Protein AF-A0A4R5PPG1-F1 (afdb_monomer_lite)

Secondary structure (DSSP, 8-state):
---PPP---------TTT--HHHHHHHHHHHHHHHHHHHHHTT-HHHHHHHHHHHHHHHHHHHHH--

Structure (mmCIF, N/CA/C/O backbone):
data_AF-A0A4R5PPG1-F1
#
_entry.id   AF-A0A4R5PPG1-F1
#
loop_
_atom_site.group_PDB
_atom_site.id
_atom_site.type_symbol
_atom_site.label_atom_id
_atom_site.label_alt_id
_atom_site.label_comp_id
_atom_site.label_asym_id
_atom_site.label_entity_id
_atom_site.label_seq_id
_atom_site.pdbx_PDB_ins_code
_atom_site.Cartn_x
_atom_site.Cartn_y
_atom_site.Cartn_z
_atom_site.occupancy
_atom_site.B_iso_or_equiv
_atom_site.auth_seq_id
_atom_site.auth_comp_id
_atom_site.auth_asym_id
_atom_site.auth_atom_id
_atom_site.pdbx_PDB_model_num
ATOM 1 N N . MET A 1 1 ? 49.225 -21.426 -7.434 1.00 42.59 1 MET A N 1
ATOM 2 C CA . MET A 1 1 ? 47.788 -21.447 -7.077 1.00 42.59 1 MET A CA 1
ATOM 3 C C . MET A 1 1 ? 47.338 -20.011 -6.827 1.00 42.59 1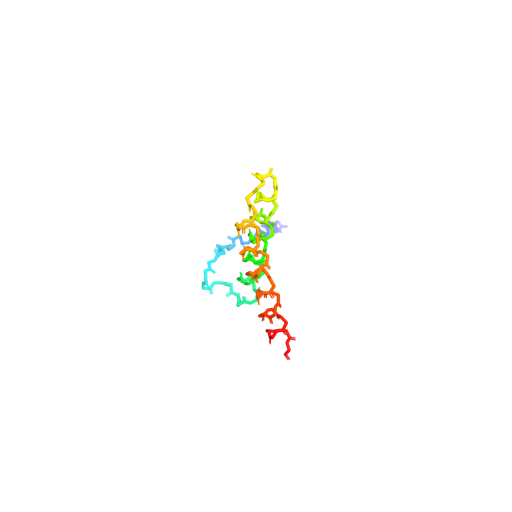 MET A C 1
ATOM 5 O O . MET A 1 1 ? 47.753 -19.428 -5.834 1.00 42.59 1 MET A O 1
ATOM 9 N N . LYS A 1 2 ? 46.596 -19.394 -7.757 1.00 44.97 2 LYS A N 1
ATOM 10 C CA . LYS A 1 2 ? 46.066 -18.032 -7.568 1.00 44.97 2 LYS A CA 1
ATOM 11 C C . LYS A 1 2 ? 44.796 -18.144 -6.724 1.00 44.97 2 LYS A C 1
ATOM 13 O O . LYS A 1 2 ? 43.847 -18.792 -7.149 1.00 44.97 2 LYS A O 1
ATOM 18 N N . LYS A 1 3 ? 44.818 -17.596 -5.507 1.00 54.75 3 LYS A N 1
ATOM 19 C CA . LYS A 1 3 ? 43.648 -17.546 -4.622 1.00 54.75 3 LYS A CA 1
ATOM 20 C C . LYS A 1 3 ? 42.648 -16.557 -5.223 1.00 54.75 3 LYS A C 1
ATOM 22 O O . LYS A 1 3 ? 42.962 -15.375 -5.329 1.00 54.75 3 LYS A O 1
ATOM 27 N N . SER A 1 4 ? 41.489 -17.046 -5.647 1.00 60.50 4 SER A N 1
ATOM 28 C CA . SER A 1 4 ? 40.373 -16.212 -6.091 1.00 60.50 4 SER A CA 1
ATOM 29 C C . SER A 1 4 ? 39.899 -15.363 -4.912 1.00 60.50 4 SER A C 1
ATOM 31 O O . SER A 1 4 ? 39.503 -15.909 -3.883 1.00 60.50 4 SER A O 1
ATOM 33 N N . GLN A 1 5 ? 39.994 -14.038 -5.028 1.00 63.19 5 GLN A N 1
ATOM 34 C CA . GLN A 1 5 ? 39.403 -13.126 -4.050 1.00 63.19 5 GLN A CA 1
ATOM 35 C C . GLN A 1 5 ? 37.881 -13.338 -4.009 1.00 63.19 5 GLN A C 1
ATOM 37 O O . GLN A 1 5 ? 37.273 -13.514 -5.070 1.00 63.19 5 GLN A O 1
ATOM 42 N N . PRO A 1 6 ? 37.255 -13.333 -2.819 1.00 64.06 6 PRO A N 1
ATOM 43 C CA . PRO A 1 6 ? 35.807 -13.404 -2.717 1.00 64.06 6 PRO A CA 1
ATOM 44 C C . PRO A 1 6 ? 35.215 -12.142 -3.350 1.00 64.06 6 PRO A C 1
ATOM 46 O O . PRO A 1 6 ? 35.550 -11.021 -2.969 1.00 64.06 6 PRO A O 1
ATOM 49 N N . VAL A 1 7 ? 34.353 -12.328 -4.348 1.00 66.88 7 VAL A N 1
ATOM 50 C CA . VAL A 1 7 ? 33.581 -11.235 -4.941 1.00 66.88 7 VAL A CA 1
ATOM 51 C C . VAL A 1 7 ? 32.592 -10.770 -3.879 1.00 66.88 7 VAL A C 1
ATOM 53 O O . VAL A 1 7 ? 31.595 -11.439 -3.614 1.00 66.88 7 VAL A O 1
ATOM 56 N N . HIS A 1 8 ? 32.886 -9.649 -3.228 1.00 60.03 8 HIS A N 1
ATOM 57 C CA . HIS A 1 8 ? 31.913 -8.998 -2.364 1.00 60.03 8 HIS A CA 1
ATOM 58 C C . HIS A 1 8 ? 30.798 -8.429 -3.250 1.00 60.03 8 HIS A C 1
ATOM 60 O O . HIS A 1 8 ? 31.109 -7.716 -4.210 1.00 60.03 8 HIS A O 1
ATOM 66 N N . PRO A 1 9 ? 29.515 -8.735 -2.982 1.00 65.81 9 PRO A N 1
ATOM 67 C CA . PRO A 1 9 ? 28.428 -8.116 -3.718 1.00 65.81 9 PRO A CA 1
ATOM 68 C C . PRO A 1 9 ? 28.525 -6.604 -3.522 1.00 65.81 9 PRO A C 1
ATOM 70 O O . PRO A 1 9 ? 28.565 -6.110 -2.395 1.00 65.81 9 PRO A O 1
ATOM 73 N N . ILE A 1 10 ? 28.620 -5.878 -4.632 1.00 68.06 10 ILE A N 1
ATOM 74 C CA . ILE A 1 10 ? 28.624 -4.419 -4.631 1.00 68.06 10 ILE A CA 1
ATOM 75 C C . ILE A 1 10 ? 27.253 -3.989 -4.106 1.00 68.06 10 ILE A C 1
ATOM 77 O O . ILE A 1 10 ? 26.247 -4.112 -4.804 1.00 68.06 10 ILE A O 1
ATOM 81 N N . VAL A 1 11 ? 27.200 -3.527 -2.856 1.00 68.50 11 VAL A N 1
ATOM 82 C CA . VAL A 1 11 ? 25.987 -2.944 -2.275 1.00 68.50 11 VAL A CA 1
ATOM 83 C C . VAL A 1 11 ? 25.802 -1.571 -2.914 1.00 68.50 11 VAL A C 1
ATOM 85 O O . VAL A 1 11 ? 26.427 -0.592 -2.512 1.00 68.50 11 VAL A O 1
ATOM 88 N N . GLY A 1 12 ? 24.994 -1.515 -3.972 1.00 67.62 12 GLY A N 1
ATOM 89 C CA . GLY A 1 12 ? 24.613 -0.263 -4.618 1.00 67.62 12 GLY A CA 1
ATOM 90 C C . GLY A 1 12 ? 23.662 0.544 -3.735 1.00 67.62 12 GLY A C 1
ATOM 91 O O . GLY A 1 12 ? 22.799 -0.017 -3.059 1.00 67.62 12 GLY A O 1
ATOM 92 N N . THR A 1 13 ? 23.795 1.869 -3.749 1.00 70.88 13 THR A N 1
ATOM 93 C CA . THR A 1 13 ? 22.826 2.749 -3.096 1.00 70.88 13 THR A CA 1
ATOM 94 C C . THR A 1 13 ? 21.496 2.706 -3.846 1.00 70.88 13 THR A C 1
ATOM 96 O O . THR A 1 13 ? 21.411 2.902 -5.063 1.00 70.88 13 THR A O 1
ATOM 99 N N . VAL A 1 14 ? 20.425 2.439 -3.104 1.00 66.69 14 VAL A N 1
ATOM 100 C CA . VAL A 1 14 ? 19.062 2.535 -3.619 1.00 66.69 14 VAL A CA 1
ATOM 101 C C . VAL A 1 14 ? 18.690 4.017 -3.653 1.00 66.69 14 VAL A C 1
ATOM 103 O O . VAL A 1 14 ? 18.620 4.669 -2.617 1.00 66.69 14 VAL A O 1
ATOM 106 N N . SER A 1 15 ? 18.504 4.563 -4.851 1.00 72.44 15 SER A N 1
ATOM 107 C CA . SER A 1 15 ? 18.128 5.957 -5.087 1.00 72.44 15 SER A CA 1
ATOM 108 C C . SER A 1 15 ? 16.980 6.020 -6.089 1.00 72.44 15 SER A C 1
ATOM 110 O O . SER A 1 15 ? 16.718 5.055 -6.807 1.00 72.44 15 SER A O 1
ATOM 112 N N . HIS A 1 16 ? 16.327 7.177 -6.207 1.00 67.50 16 HIS A N 1
ATOM 113 C CA . HIS A 1 16 ? 15.283 7.376 -7.219 1.00 67.50 16 HIS A CA 1
ATOM 114 C C . HIS A 1 16 ? 15.760 7.045 -8.643 1.00 67.50 16 HIS A C 1
ATOM 116 O O . HIS A 1 16 ? 14.960 6.565 -9.442 1.00 67.50 16 HIS A O 1
ATOM 122 N N . ALA A 1 17 ? 17.051 7.254 -8.935 1.00 73.38 17 ALA A N 1
ATOM 123 C CA . ALA A 1 17 ? 17.661 6.973 -10.232 1.00 73.38 17 ALA A CA 1
ATOM 124 C C . ALA A 1 17 ? 17.932 5.478 -10.473 1.00 73.38 17 ALA A C 1
ATOM 126 O O . ALA A 1 17 ? 18.007 5.054 -11.622 1.00 73.38 17 ALA A O 1
ATOM 127 N N . THR A 1 18 ? 18.078 4.676 -9.414 1.00 78.12 18 THR A N 1
ATOM 128 C CA . THR A 1 18 ? 18.373 3.236 -9.517 1.00 78.12 18 THR A CA 1
ATOM 129 C C . THR A 1 18 ? 17.134 2.358 -9.357 1.00 78.12 18 THR A C 1
ATOM 131 O O . THR A 1 18 ? 17.226 1.140 -9.499 1.00 78.12 18 THR A O 1
ATOM 134 N N . GLN A 1 19 ? 15.970 2.959 -9.093 1.00 82.56 19 GLN A N 1
ATOM 135 C CA . GLN A 1 19 ?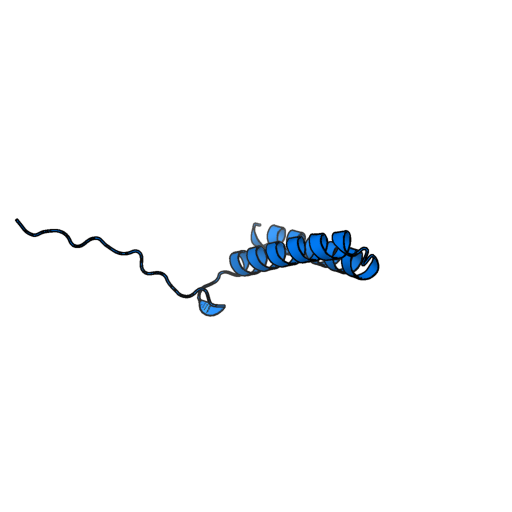 14.710 2.248 -8.920 1.00 82.56 19 GLN A CA 1
ATOM 136 C C . GLN A 1 19 ? 13.810 2.350 -10.145 1.00 82.56 19 GLN A C 1
ATOM 138 O O . GLN A 1 19 ? 13.565 3.426 -10.691 1.00 82.56 19 GLN A O 1
ATOM 143 N N . THR A 1 20 ? 13.230 1.217 -10.515 1.00 89.50 20 THR A N 1
ATOM 144 C CA . THR A 1 20 ? 12.060 1.182 -11.391 1.00 89.50 20 THR A CA 1
ATOM 145 C C . THR A 1 20 ? 10.855 1.794 -10.684 1.00 89.50 20 THR A C 1
ATOM 147 O O . THR A 1 20 ? 10.786 1.872 -9.453 1.00 89.50 20 THR A O 1
ATOM 150 N N . GLU A 1 21 ? 9.868 2.214 -11.465 1.00 90.00 21 GLU A N 1
ATOM 151 C CA . GLU A 1 21 ? 8.608 2.714 -10.921 1.00 90.00 21 GLU A CA 1
ATOM 152 C C . GLU A 1 21 ? 7.900 1.668 -10.052 1.00 90.00 21 GLU A C 1
ATOM 154 O O . GLU A 1 21 ? 7.435 1.989 -8.961 1.00 90.00 21 GLU A O 1
ATOM 159 N N . LEU A 1 22 ? 7.938 0.399 -10.466 1.00 91.81 22 LEU A N 1
ATOM 160 C CA . LEU A 1 22 ? 7.380 -0.717 -9.707 1.00 91.81 22 LEU A CA 1
ATOM 161 C C . LEU A 1 22 ? 8.071 -0.906 -8.346 1.00 91.81 22 LEU A C 1
ATOM 163 O O . LEU A 1 22 ? 7.402 -1.132 -7.340 1.00 91.81 22 LEU A O 1
ATOM 167 N N . GLN A 1 23 ? 9.400 -0.769 -8.284 1.00 91.00 23 GLN A N 1
ATOM 168 C CA . GLN A 1 23 ? 10.147 -0.837 -7.021 1.00 91.00 23 GLN A CA 1
ATOM 169 C C . GLN A 1 23 ? 9.813 0.337 -6.096 1.00 91.00 23 GLN A C 1
ATOM 171 O O . GLN A 1 23 ? 9.618 0.132 -4.898 1.00 91.00 23 GLN A O 1
ATOM 176 N N . ARG A 1 24 ? 9.706 1.557 -6.640 1.00 91.12 24 ARG A N 1
ATOM 177 C CA . ARG A 1 24 ? 9.269 2.728 -5.862 1.00 91.12 24 ARG A CA 1
ATOM 178 C C . ARG A 1 24 ? 7.875 2.521 -5.287 1.00 91.12 24 ARG A C 1
ATOM 180 O O . ARG A 1 24 ? 7.649 2.788 -4.109 1.00 91.12 24 ARG A O 1
ATOM 187 N N . LEU A 1 25 ? 6.965 2.004 -6.104 1.00 94.00 25 LEU A N 1
ATOM 188 C CA . LEU A 1 25 ? 5.597 1.741 -5.694 1.00 94.00 25 LEU A CA 1
ATOM 189 C C . LEU A 1 25 ? 5.516 0.654 -4.616 1.00 94.00 25 LEU A C 1
ATOM 191 O O . LEU A 1 25 ? 4.788 0.819 -3.642 1.00 94.00 25 LEU A O 1
ATOM 195 N N . ALA A 1 26 ? 6.311 -0.412 -4.730 1.00 93.06 26 ALA A N 1
ATOM 196 C CA . ALA A 1 26 ? 6.387 -1.457 -3.712 1.00 93.06 26 ALA A CA 1
ATOM 197 C C . ALA A 1 26 ? 6.852 -0.912 -2.349 1.00 93.06 26 ALA A C 1
ATOM 199 O O . ALA A 1 26 ? 6.258 -1.242 -1.322 1.00 93.06 26 ALA A O 1
ATOM 200 N N . MET A 1 27 ? 7.864 -0.034 -2.326 1.00 93.38 27 MET A N 1
ATOM 201 C CA . MET A 1 27 ? 8.292 0.624 -1.084 1.00 93.38 27 MET A CA 1
ATOM 202 C C . MET A 1 27 ? 7.192 1.506 -0.492 1.00 93.38 27 MET A C 1
ATOM 204 O O . MET A 1 27 ? 6.950 1.454 0.711 1.00 93.38 27 MET A O 1
ATOM 208 N N . MET A 1 28 ? 6.515 2.293 -1.332 1.00 94.56 28 MET A N 1
ATOM 209 C CA . MET A 1 28 ? 5.423 3.161 -0.895 1.00 94.56 28 MET A CA 1
ATOM 210 C C . MET A 1 28 ? 4.280 2.349 -0.278 1.00 94.56 28 MET A C 1
ATOM 212 O O . MET A 1 28 ? 3.780 2.705 0.784 1.00 94.56 28 MET A O 1
ATOM 216 N N . MET A 1 29 ? 3.907 1.224 -0.894 1.00 97.06 29 MET A N 1
ATOM 217 C CA . MET A 1 29 ? 2.900 0.314 -0.343 1.00 97.06 29 MET A CA 1
ATOM 218 C C . MET A 1 29 ? 3.317 -0.228 1.029 1.00 97.06 29 MET A C 1
ATOM 220 O O . MET A 1 29 ? 2.513 -0.195 1.953 1.00 97.06 29 MET A O 1
ATOM 224 N N . MET A 1 30 ? 4.581 -0.634 1.198 1.00 96.81 30 MET A N 1
ATOM 225 C CA . MET A 1 30 ? 5.090 -1.117 2.489 1.00 96.81 30 MET A CA 1
ATOM 226 C C . MET A 1 30 ? 5.031 -0.034 3.581 1.00 96.81 30 MET A C 1
ATOM 228 O O . MET A 1 30 ? 4.671 -0.314 4.724 1.00 96.81 30 MET A O 1
ATOM 232 N N . GLN A 1 31 ? 5.356 1.215 3.234 1.00 96.69 31 GLN A N 1
ATOM 233 C CA . GLN A 1 31 ? 5.256 2.356 4.151 1.00 96.69 31 GLN A CA 1
ATOM 234 C C . GLN A 1 31 ? 3.800 2.676 4.516 1.00 96.69 31 GLN A C 1
ATOM 236 O O . GLN A 1 31 ? 3.517 2.968 5.678 1.00 96.69 31 GLN A O 1
ATOM 241 N N . LEU A 1 32 ? 2.879 2.589 3.553 1.00 98.12 32 LEU A N 1
ATOM 242 C CA . LEU A 1 32 ? 1.445 2.769 3.785 1.00 98.12 32 LEU A CA 1
ATOM 243 C C . LEU A 1 32 ? 0.880 1.673 4.693 1.00 98.12 32 LEU A C 1
ATOM 245 O O . LEU A 1 32 ? 0.189 1.999 5.653 1.00 98.12 32 LEU A O 1
ATOM 249 N N . ASP A 1 33 ? 1.220 0.403 4.458 1.00 98.12 33 ASP A N 1
ATOM 250 C CA . ASP A 1 33 ? 0.807 -0.715 5.318 1.00 98.12 33 ASP A CA 1
ATOM 251 C C . ASP A 1 33 ? 1.274 -0.502 6.772 1.00 98.12 33 ASP A C 1
ATOM 253 O O . ASP A 1 33 ? 0.493 -0.659 7.716 1.00 98.12 33 ASP A O 1
ATOM 257 N N . MET A 1 34 ? 2.526 -0.068 6.965 1.00 98.25 34 MET A N 1
ATOM 258 C CA . MET A 1 34 ? 3.055 0.266 8.292 1.00 98.25 34 MET A CA 1
ATOM 259 C C . MET A 1 34 ? 2.295 1.435 8.935 1.00 98.25 34 MET A C 1
ATOM 261 O O . MET A 1 34 ? 1.940 1.378 10.114 1.00 98.25 34 MET A O 1
ATOM 265 N N . ALA A 1 35 ? 2.019 2.492 8.169 1.00 98.06 35 ALA A N 1
ATOM 266 C CA . ALA A 1 35 ? 1.285 3.652 8.658 1.00 98.06 35 ALA A CA 1
ATOM 267 C C . ALA A 1 35 ? -0.161 3.296 9.049 1.00 98.06 35 ALA A C 1
ATOM 269 O O . ALA A 1 35 ? -0.639 3.769 10.080 1.00 98.06 35 ALA A O 1
ATOM 270 N N . VAL A 1 36 ? -0.840 2.433 8.283 1.00 98.44 36 VAL A N 1
ATOM 271 C CA . VAL A 1 36 ? -2.179 1.916 8.621 1.00 98.44 36 VAL A CA 1
ATOM 272 C C . VAL A 1 36 ? -2.138 1.157 9.945 1.00 98.44 36 VAL A C 1
ATOM 274 O O . VAL A 1 36 ? -2.984 1.394 10.808 1.00 98.44 36 VAL A O 1
ATOM 277 N N . ALA A 1 37 ? -1.144 0.284 10.140 1.00 98.12 37 ALA A N 1
ATOM 278 C CA . ALA A 1 37 ? -0.988 -0.465 11.386 1.00 98.12 37 ALA A CA 1
ATOM 279 C C . ALA A 1 37 ? -0.816 0.471 12.594 1.00 98.12 37 ALA A C 1
ATOM 281 O O . ALA A 1 37 ? -1.518 0.320 13.594 1.00 98.12 37 ALA A O 1
ATOM 282 N N . MET A 1 38 ? 0.036 1.493 12.469 1.00 98.25 38 MET A N 1
ATOM 283 C CA . MET A 1 38 ? 0.232 2.507 13.511 1.00 98.25 38 MET A CA 1
ATOM 28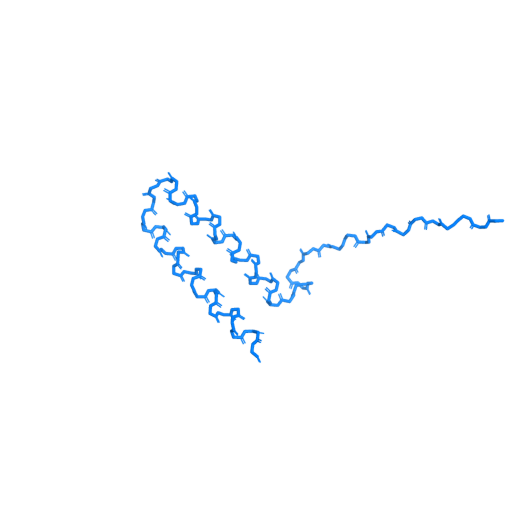4 C C . MET A 1 38 ? -1.026 3.344 13.775 1.00 98.25 38 MET A C 1
ATOM 286 O O . MET A 1 38 ? -1.328 3.661 14.925 1.00 98.25 38 MET A O 1
ATOM 290 N N . ALA A 1 39 ? -1.757 3.734 12.727 1.00 98.31 39 ALA A N 1
ATOM 291 C CA . ALA A 1 39 ? -2.992 4.501 12.868 1.00 98.31 39 ALA A CA 1
ATOM 292 C C . ALA A 1 39 ? -4.061 3.687 13.606 1.00 98.31 39 ALA A C 1
ATOM 294 O O . ALA A 1 39 ? -4.713 4.211 14.509 1.00 98.31 39 ALA A O 1
ATOM 295 N N . ARG A 1 40 ? -4.178 2.393 13.283 1.00 97.81 40 ARG A N 1
ATOM 296 C CA . ARG A 1 40 ? -5.079 1.462 13.966 1.00 97.81 40 ARG A CA 1
ATOM 297 C C . ARG A 1 40 ? -4.697 1.275 15.433 1.00 97.81 40 ARG A C 1
ATOM 299 O O . ARG A 1 40 ? -5.571 1.358 16.289 1.00 97.81 40 ARG A O 1
ATOM 306 N N . GLU A 1 41 ? -3.415 1.064 15.729 1.00 98.25 41 GLU A N 1
ATOM 307 C C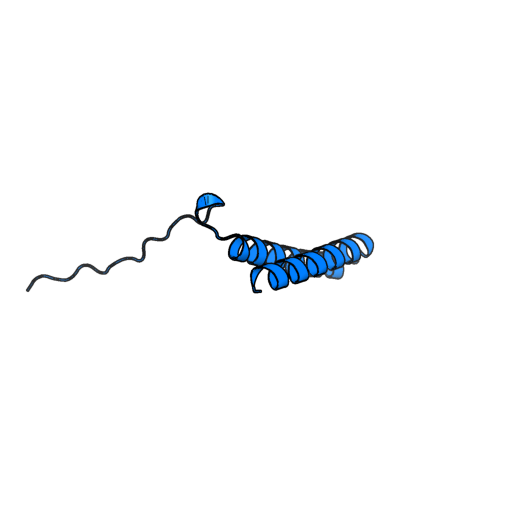A . GLU A 1 41 ? -2.915 0.908 17.104 1.00 98.25 41 GLU A CA 1
ATOM 308 C C . GLU A 1 41 ? -3.235 2.132 17.974 1.00 98.25 41 GLU A C 1
ATOM 310 O O . GLU A 1 41 ? -3.614 1.998 19.135 1.00 98.25 41 GLU A O 1
ATOM 315 N N . LYS A 1 42 ? -3.138 3.335 17.399 1.00 97.94 42 LYS A N 1
ATOM 316 C CA . LYS A 1 42 ? -3.389 4.602 18.097 1.00 97.94 42 LYS A CA 1
ATOM 317 C C . LYS A 1 42 ? -4.852 5.061 18.065 1.00 97.94 42 LYS A C 1
ATOM 319 O O . LYS A 1 42 ? -5.150 6.128 18.595 1.00 97.94 42 LYS A O 1
ATOM 324 N N . GLY A 1 43 ? -5.752 4.308 17.428 1.00 97.62 43 GLY A N 1
ATOM 325 C CA . GLY A 1 43 ? -7.163 4.683 17.288 1.00 97.62 43 GLY A CA 1
ATOM 326 C C . GLY A 1 43 ? -7.406 5.930 16.424 1.00 97.62 43 GLY A C 1
ATOM 327 O O . GLY A 1 43 ? -8.403 6.624 16.607 1.00 97.62 43 GLY A O 1
ATOM 328 N N . LEU A 1 44 ? -6.504 6.242 15.487 1.00 98.31 44 LEU A N 1
ATOM 329 C CA . LEU A 1 44 ? -6.592 7.413 14.608 1.00 98.31 44 LEU A CA 1
ATOM 330 C C . LEU A 1 44 ? -7.469 7.109 13.384 1.00 98.31 44 LEU A C 1
ATOM 332 O O . LEU A 1 44 ? -6.958 6.880 12.289 1.00 98.31 44 LEU A O 1
ATOM 336 N N . LEU A 1 45 ? -8.792 7.096 13.566 1.00 96.88 45 LEU A N 1
ATOM 337 C CA . LEU A 1 45 ? -9.754 6.620 12.558 1.00 96.88 45 LEU A CA 1
ATOM 338 C C . LEU A 1 45 ? -9.692 7.377 11.218 1.00 96.88 45 LEU A C 1
ATOM 340 O O . LEU A 1 45 ? -9.674 6.747 10.162 1.00 96.88 45 LEU A O 1
ATOM 344 N N . GLU A 1 46 ? -9.615 8.710 11.236 1.00 97.62 46 GLU A N 1
ATOM 345 C CA . GLU A 1 46 ? -9.537 9.516 10.003 1.00 97.62 46 GLU A CA 1
ATOM 346 C C . GLU A 1 46 ? -8.230 9.273 9.236 1.00 97.62 46 GLU A C 1
ATOM 348 O O . GLU A 1 46 ? -8.226 9.120 8.010 1.00 97.62 46 GLU A O 1
ATOM 353 N N . ALA A 1 47 ? -7.115 9.183 9.969 1.00 97.31 47 ALA A N 1
ATOM 354 C CA . ALA A 1 47 ? -5.815 8.873 9.391 1.00 97.31 47 ALA A CA 1
ATOM 355 C C . ALA A 1 47 ? -5.805 7.454 8.812 1.00 97.31 47 ALA A C 1
ATOM 357 O O . ALA A 1 47 ? -5.345 7.263 7.690 1.00 97.31 47 ALA A O 1
ATOM 358 N N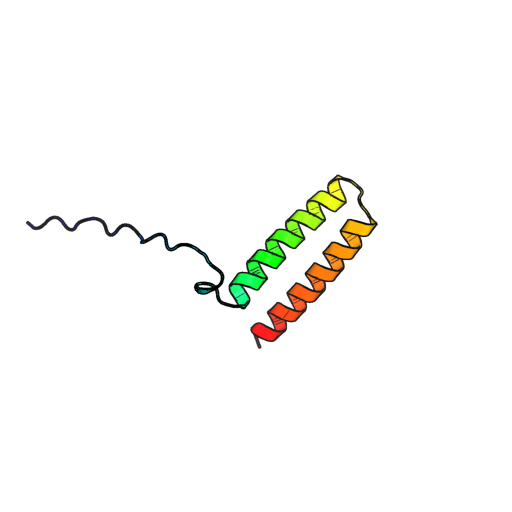 . GLN A 1 48 ? -6.365 6.475 9.532 1.00 98.12 48 GLN A N 1
ATOM 359 C CA . GLN A 1 48 ? -6.502 5.103 9.049 1.00 98.12 48 GLN A CA 1
ATOM 360 C C . GLN A 1 48 ? -7.285 5.065 7.731 1.00 98.12 48 GLN A C 1
ATOM 362 O O . GLN A 1 48 ? -6.784 4.508 6.759 1.00 98.12 48 GLN A O 1
ATOM 367 N N . GLY A 1 49 ? -8.461 5.699 7.666 1.00 98.12 49 GLY A N 1
ATOM 368 C CA . GLY A 1 49 ? -9.277 5.723 6.448 1.00 98.12 49 GLY A CA 1
ATOM 369 C C . GLY A 1 49 ? -8.553 6.371 5.263 1.00 98.12 49 GLY A C 1
ATOM 370 O O . GLY A 1 49 ? -8.551 5.828 4.159 1.00 98.12 49 GLY A O 1
ATOM 371 N N . THR A 1 50 ? -7.863 7.490 5.497 1.00 98.38 50 THR A N 1
ATOM 372 C CA . THR A 1 50 ? -7.059 8.166 4.463 1.00 98.38 50 THR A CA 1
ATOM 373 C C . THR A 1 50 ? -5.929 7.271 3.944 1.00 98.38 50 THR A C 1
ATOM 375 O O . THR A 1 50 ? -5.710 7.171 2.736 1.00 98.38 50 THR A O 1
ATOM 378 N N . LEU A 1 51 ? -5.223 6.583 4.844 1.00 98.44 51 LEU A N 1
ATOM 379 C CA . LEU A 1 51 ? -4.119 5.690 4.493 1.00 98.44 51 LEU A CA 1
ATOM 380 C C . LEU A 1 51 ? -4.604 4.430 3.760 1.00 98.44 51 LEU A C 1
ATOM 382 O O . LEU A 1 51 ? -3.960 3.991 2.809 1.00 98.44 51 LEU A O 1
ATOM 386 N N . GLU A 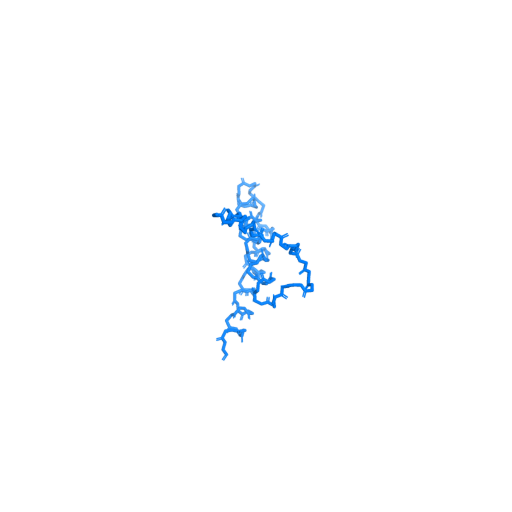1 52 ? -5.750 3.871 4.154 1.00 98.25 52 GLU A N 1
ATOM 387 C CA . GLU A 1 52 ? -6.372 2.726 3.479 1.00 98.25 52 GLU A CA 1
ATOM 388 C C . GLU A 1 52 ? -6.794 3.075 2.041 1.00 98.25 52 GLU A C 1
ATOM 390 O O . GLU A 1 52 ? -6.581 2.273 1.126 1.00 98.25 52 GLU A O 1
ATOM 395 N N . LEU A 1 53 ? -7.318 4.286 1.811 1.00 98.38 53 LEU A N 1
ATOM 396 C CA . LEU A 1 53 ? -7.619 4.786 0.465 1.00 98.38 53 LEU A CA 1
ATOM 397 C C . LEU A 1 53 ? -6.349 4.932 -0.384 1.00 98.38 53 LEU A C 1
ATOM 399 O O . LEU A 1 53 ? -6.297 4.412 -1.500 1.00 98.38 53 LEU A O 1
ATOM 403 N N . ALA A 1 54 ? -5.302 5.560 0.158 1.00 98.12 54 ALA A N 1
ATOM 404 C CA . ALA A 1 54 ? -4.022 5.709 -0.538 1.00 98.12 54 ALA A CA 1
ATOM 405 C C . ALA A 1 54 ? -3.396 4.347 -0.895 1.00 98.12 54 ALA A C 1
ATOM 407 O O . ALA A 1 54 ? -2.883 4.151 -1.999 1.00 98.12 54 ALA A O 1
ATOM 408 N N . LEU A 1 55 ? -3.488 3.365 0.005 1.00 97.94 55 LEU A N 1
ATOM 409 C CA . LEU A 1 55 ? -3.020 2.003 -0.241 1.00 97.94 55 LEU A CA 1
ATOM 410 C C . LEU A 1 55 ? -3.822 1.309 -1.354 1.00 97.94 55 LEU A C 1
ATOM 412 O O . LEU A 1 55 ? -3.243 0.601 -2.183 1.00 97.94 55 LEU A O 1
ATOM 416 N N . ALA A 1 56 ? -5.139 1.516 -1.411 1.00 97.94 56 ALA A N 1
ATOM 417 C CA . ALA A 1 56 ? -5.974 0.998 -2.492 1.00 97.94 56 ALA A CA 1
ATOM 418 C C . ALA A 1 56 ? -5.602 1.613 -3.853 1.00 97.94 56 ALA A C 1
ATOM 420 O O . ALA A 1 56 ? -5.536 0.898 -4.857 1.00 97.94 56 ALA A O 1
ATOM 421 N N . GLU A 1 57 ? -5.306 2.912 -3.899 1.00 97.81 57 GLU A N 1
ATOM 422 C CA . GLU A 1 57 ? -4.822 3.581 -5.110 1.00 97.81 57 GLU A CA 1
ATOM 423 C C . GLU A 1 57 ? -3.450 3.063 -5.550 1.00 97.81 57 GLU A C 1
ATOM 425 O O . GLU A 1 57 ? -3.262 2.763 -6.732 1.00 97.81 57 GLU A O 1
ATOM 430 N N . ALA A 1 58 ? -2.523 2.869 -4.608 1.00 96.62 58 ALA A N 1
ATOM 431 C CA . ALA A 1 58 ? -1.208 2.301 -4.886 1.00 96.62 58 ALA A CA 1
ATOM 432 C C . ALA A 1 58 ? -1.310 0.879 -5.469 1.00 96.62 58 ALA A C 1
ATOM 434 O O . ALA A 1 58 ? -0.627 0.556 -6.443 1.00 96.62 58 ALA A O 1
ATOM 435 N N . ARG A 1 59 ? -2.226 0.045 -4.953 1.00 96.25 59 ARG A N 1
ATOM 436 C CA . ARG A 1 59 ? -2.511 -1.292 -5.512 1.00 96.25 59 ARG A CA 1
ATOM 437 C C . ARG A 1 59 ? -3.010 -1.209 -6.954 1.00 96.25 59 ARG A C 1
ATOM 439 O O . ARG A 1 59 ? -2.482 -1.906 -7.814 1.00 96.25 59 ARG A O 1
ATOM 446 N N . ARG A 1 60 ? -3.949 -0.303 -7.250 1.00 97.38 60 ARG A N 1
ATOM 447 C CA . ARG A 1 60 ? -4.435 -0.082 -8.626 1.00 97.38 60 ARG A CA 1
ATOM 448 C C . ARG A 1 60 ? -3.327 0.406 -9.557 1.00 97.38 60 ARG A C 1
ATOM 450 O O . ARG A 1 60 ? -3.280 -0.005 -10.712 1.00 97.38 60 ARG A O 1
ATOM 457 N N . ALA A 1 61 ? -2.444 1.284 -9.081 1.00 95.50 61 ALA A N 1
ATOM 458 C CA . ALA A 1 61 ? -1.297 1.743 -9.859 1.00 95.50 61 ALA A CA 1
ATOM 459 C C . ALA A 1 61 ? -0.333 0.594 -10.179 1.00 95.50 61 ALA A C 1
ATOM 461 O O . ALA A 1 61 ? 0.133 0.492 -11.310 1.00 95.50 61 ALA A O 1
ATOM 462 N N . ARG A 1 62 ? -0.099 -0.309 -9.221 1.00 95.31 62 ARG A N 1
ATOM 463 C CA . ARG A 1 62 ? 0.749 -1.489 -9.416 1.00 95.31 62 ARG A CA 1
ATOM 464 C C . ARG A 1 62 ? 0.154 -2.398 -10.474 1.00 95.31 62 ARG A C 1
ATOM 466 O O . ARG A 1 62 ? 0.869 -2.825 -11.368 1.00 95.31 62 ARG A O 1
ATOM 473 N N . ASP A 1 63 ? -1.145 -2.657 -10.389 1.00 95.69 63 ASP A N 1
ATOM 474 C CA . ASP A 1 63 ? -1.826 -3.527 -11.343 1.00 95.69 63 ASP A CA 1
ATOM 475 C C . ASP A 1 63 ? -1.755 -2.952 -12.769 1.00 95.69 63 ASP A C 1
ATOM 477 O O . ASP A 1 63 ? -1.536 -3.711 -13.704 1.00 95.69 63 ASP A O 1
ATOM 481 N N . ARG A 1 64 ? -1.820 -1.620 -12.942 1.00 95.56 64 ARG A N 1
ATOM 482 C CA . ARG A 1 64 ? -1.588 -0.960 -14.244 1.00 95.56 64 ARG A CA 1
ATOM 483 C C . ARG A 1 64 ? -0.154 -1.094 -14.763 1.00 95.56 64 ARG A C 1
ATOM 485 O O . ARG A 1 64 ? 0.030 -1.158 -15.966 1.00 95.56 64 ARG A O 1
ATOM 492 N N . LEU A 1 65 ? 0.848 -1.096 -13.882 1.00 92.50 65 LEU A N 1
ATOM 493 C CA . LEU A 1 65 ? 2.261 -1.252 -14.264 1.00 92.50 65 LEU A CA 1
ATOM 494 C C . LEU A 1 65 ? 2.643 -2.703 -14.592 1.00 92.50 65 LEU A C 1
ATOM 496 O O . LEU A 1 65 ? 3.708 -2.935 -15.158 1.00 92.50 65 LEU A O 1
ATOM 500 N N . LEU A 1 66 ? 1.825 -3.671 -14.171 1.00 91.44 66 LEU A N 1
ATOM 501 C CA . LEU A 1 66 ? 2.032 -5.101 -14.418 1.00 91.44 66 LEU A CA 1
ATOM 502 C C . LEU A 1 66 ? 1.286 -5.619 -15.661 1.00 91.44 66 LEU A C 1
ATOM 504 O O . LEU A 1 66 ? 1.472 -6.783 -16.015 1.00 91.44 66 LEU A O 1
ATOM 508 N N . GLN A 1 67 ? 0.434 -4.790 -16.272 1.00 82.25 67 GLN A N 1
ATOM 509 C CA . GLN A 1 67 ? -0.256 -5.054 -17.542 1.00 82.25 67 GLN A CA 1
ATOM 510 C C . GLN A 1 67 ? 0.631 -4.682 -18.730 1.00 82.25 67 GLN A C 1
ATOM 512 O O . GLN A 1 67 ? 0.553 -5.414 -19.741 1.00 82.25 67 GLN A O 1
#

pLDDT: mean 87.24, std 15.03, range [42.59, 98.44]

Sequence (67 aa):
MKKSQPVHPIVGTVSHATQTELQRLAMMMMQLDMAVAMAREKGLLEAQGTLELALAEARRARDRLLQ

Radius of gyration: 18.76 Å; chains: 1; bounding box: 58×31×36 Å

Foldseek 3Di:
DDDDDPPDPPPDDDDPVPDDPLRVLVVVLVVLVVQLVVCVVVVVVVSNVVSVVVNVVSVVVNVVVVD

Organism: NCBI:txid877384